Protein AF-A0A2V8UVY2-F1 (afdb_monomer_lite)

pLDDT: mean 94.97, std 4.96, range [53.84, 98.81]

Sequence (129 aa):
TNRLCERVQTYGIPTHQVSDSNVLTLWEQAVEAYANIRQGSGPVFIECQTYRWKEHVGPGEDYDAGYRNRDELRPWVENDQVRIIGERLDHAVKAEIDSAIEREIAAAIQFAETSPFPDPEELYTNVYA

Secondary structure (DSSP, 8-state):
---HHHHHHTTT--EEEE-S--HHHHHHHHHHHHHHHHTT----EEEE-----S-SSSSS--GGGSS--HHHHHHHHHT-HHHHHHTTS-HHHHHHHHHHHHHHHHHHHHHHHHSPPPPGGGGGTTS--

Foldseek 3Di:
DPPPQVVVVVVVAAEEEDAQQAVVVVVVVVVVQVVCVVVVVDHHYYHYDADDQDDPDDRHHCCVVPPDHVVVCVSRVVSPNVVVVLVVDDPVVSVVVVVVVVVVVVVVVVCVVPDDDDDPVCVPPPPDD

Radius of gyration: 20.98 Å; chains: 1; bounding box: 45×41×46 Å

Structure (mmCIF, N/CA/C/O backbone):
data_AF-A0A2V8UVY2-F1
#
_entry.id   AF-A0A2V8UVY2-F1
#
loop_
_atom_site.group_PDB
_atom_site.id
_atom_site.type_symbol
_atom_site.label_atom_id
_atom_site.label_alt_id
_atom_site.label_comp_id
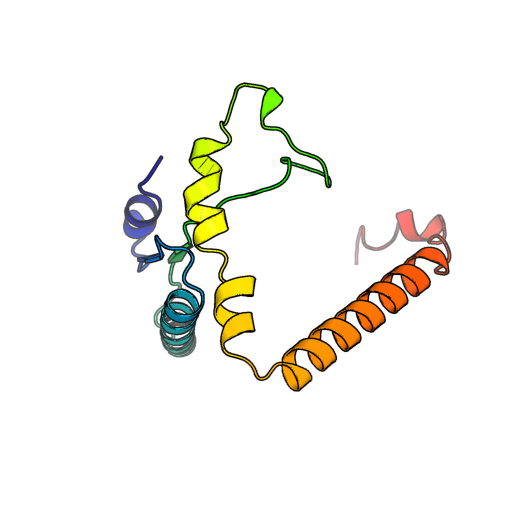_atom_site.label_asym_id
_atom_site.label_entity_id
_atom_site.label_seq_id
_atom_site.pdbx_PDB_ins_code
_atom_site.Cartn_x
_atom_site.Cartn_y
_atom_site.Cartn_z
_atom_site.occupancy
_atom_site.B_iso_or_equiv
_atom_site.auth_seq_id
_atom_site.auth_comp_id
_atom_site.auth_asym_id
_atom_site.auth_atom_id
_atom_site.pdbx_PDB_model_num
ATOM 1 N N . THR A 1 1 ? -10.287 17.857 0.160 1.00 53.84 1 THR A N 1
ATOM 2 C CA . THR A 1 1 ? -11.438 17.781 1.090 1.00 53.84 1 THR A CA 1
ATOM 3 C C . THR A 1 1 ? -10.983 16.915 2.237 1.00 53.84 1 THR A C 1
ATOM 5 O O . THR A 1 1 ? -10.667 15.765 1.997 1.00 53.84 1 THR A O 1
ATOM 8 N N . ASN A 1 2 ? -10.851 17.483 3.437 1.00 73.56 2 ASN A N 1
ATOM 9 C CA . ASN A 1 2 ? -10.134 16.844 4.554 1.00 73.56 2 ASN A CA 1
ATOM 10 C C . ASN A 1 2 ? -11.108 16.248 5.582 1.00 73.56 2 ASN A C 1
ATOM 12 O O . ASN A 1 2 ? -10.890 16.350 6.781 1.00 73.56 2 ASN A O 1
ATOM 16 N N . ARG A 1 3 ? -12.258 15.759 5.106 1.00 86.69 3 ARG A N 1
ATOM 17 C CA . ARG A 1 3 ? -13.389 15.341 5.945 1.00 86.69 3 ARG A CA 1
ATOM 18 C C . ARG A 1 3 ? -14.024 14.058 5.407 1.00 86.69 3 ARG A C 1
ATOM 20 O O . ARG A 1 3 ? -15.238 14.000 5.215 1.00 86.69 3 ARG A O 1
ATOM 27 N N . LEU A 1 4 ? -13.203 13.065 5.048 1.00 95.50 4 LEU A N 1
ATOM 28 C CA . LEU A 1 4 ? -13.711 11.808 4.487 1.00 95.50 4 LEU A CA 1
ATOM 29 C C . LEU A 1 4 ? -14.499 11.023 5.539 1.00 95.50 4 LEU A C 1
ATOM 31 O O . LEU A 1 4 ? -15.624 10.619 5.253 1.00 95.50 4 LEU A O 1
ATOM 35 N N . CYS A 1 5 ? -13.978 10.915 6.765 1.00 96.38 5 CYS A N 1
ATOM 36 C CA . CYS A 1 5 ? -14.705 10.306 7.881 1.00 96.38 5 CYS A CA 1
ATOM 37 C C . CYS A 1 5 ? -16.075 10.963 8.115 1.00 96.38 5 CYS A C 1
ATOM 39 O O . CYS A 1 5 ? -17.086 10.274 8.069 1.00 96.38 5 CYS A O 1
ATOM 41 N N . GLU A 1 6 ? -16.151 12.293 8.251 1.00 95.94 6 GLU A N 1
ATOM 42 C CA . GLU A 1 6 ? -17.436 12.993 8.455 1.00 95.94 6 GLU A CA 1
ATOM 43 C C . GLU A 1 6 ? -18.453 12.699 7.343 1.00 95.94 6 GLU A C 1
ATOM 45 O O . GLU A 1 6 ? -19.640 12.520 7.604 1.00 95.94 6 GLU A O 1
ATOM 50 N N . ARG A 1 7 ? -17.999 12.622 6.085 1.00 96.25 7 ARG A N 1
ATOM 51 C CA . ARG A 1 7 ? -18.874 12.279 4.956 1.00 96.25 7 ARG A CA 1
ATOM 52 C C . ARG A 1 7 ? -19.415 10.863 5.083 1.00 96.25 7 ARG A C 1
ATOM 54 O O . ARG A 1 7 ? -20.599 10.647 4.845 1.00 96.25 7 ARG A O 1
ATOM 61 N N . VAL A 1 8 ? -18.568 9.911 5.457 1.00 97.44 8 VAL A N 1
ATOM 62 C CA . VAL A 1 8 ? -18.965 8.506 5.575 1.00 97.44 8 VAL A CA 1
ATOM 63 C C . VAL A 1 8 ? -19.884 8.273 6.780 1.00 97.44 8 VAL A C 1
ATOM 65 O O . VAL A 1 8 ? -20.844 7.510 6.672 1.00 97.44 8 VAL A O 1
ATOM 68 N N . GLN A 1 9 ? -19.685 9.012 7.874 1.00 96.88 9 GLN A N 1
ATOM 69 C CA . GLN A 1 9 ? -20.565 8.976 9.049 1.00 96.88 9 GLN A CA 1
ATOM 70 C C . GLN A 1 9 ? -22.030 9.285 8.709 1.00 96.88 9 GLN A C 1
ATOM 72 O O . GLN A 1 9 ? -22.929 8.749 9.354 1.00 96.88 9 GLN A O 1
ATOM 77 N N . THR A 1 10 ? -22.300 10.090 7.672 1.00 97.56 10 THR A N 1
ATOM 78 C CA . THR A 1 10 ? -23.681 10.403 7.247 1.00 97.56 10 THR A CA 1
ATOM 79 C C . THR A 1 10 ? -24.469 9.185 6.754 1.00 97.56 10 THR A C 1
ATOM 81 O O . THR A 1 10 ? -25.697 9.212 6.766 1.00 97.56 10 THR A O 1
ATOM 84 N N . TYR A 1 11 ? -23.784 8.097 6.387 1.00 97.06 11 TYR A N 1
ATOM 85 C CA . TYR A 1 11 ? -24.398 6.819 6.018 1.00 97.06 11 TYR A CA 1
ATOM 86 C C . TYR A 1 11 ? -24.611 5.880 7.219 1.00 97.06 11 TYR A C 1
ATOM 88 O O . TYR A 1 11 ? -24.980 4.724 7.028 1.00 97.06 11 TYR A O 1
ATOM 96 N N . GLY A 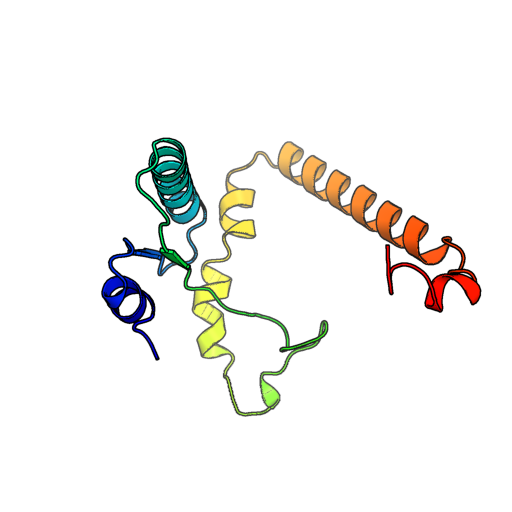1 12 ? -24.354 6.340 8.451 1.00 96.69 12 GLY A N 1
ATOM 97 C CA . GLY A 1 12 ? -24.424 5.511 9.659 1.00 96.69 12 GLY A CA 1
ATOM 98 C C . GLY A 1 12 ? -23.271 4.512 9.793 1.00 96.69 12 GLY A C 1
ATOM 99 O O . GLY A 1 12 ? -23.374 3.563 10.564 1.00 96.69 12 GLY A O 1
ATOM 100 N N . ILE A 1 13 ? -22.184 4.706 9.041 1.00 97.75 13 ILE A N 1
ATOM 101 C CA . ILE A 1 13 ? -21.000 3.842 9.060 1.00 97.75 13 ILE A CA 1
ATOM 102 C C . ILE A 1 13 ? -19.997 4.397 10.086 1.00 97.75 13 ILE A C 1
ATOM 104 O O . ILE A 1 13 ? -19.629 5.570 9.978 1.00 97.75 13 ILE A O 1
ATOM 108 N N . PRO A 1 14 ? -19.527 3.595 11.062 1.00 96.75 14 PRO A N 1
ATOM 109 C CA . PRO A 1 14 ? -18.443 3.980 11.964 1.00 96.75 14 PRO A CA 1
ATOM 110 C C . PRO A 1 14 ? -17.161 4.323 11.202 1.00 96.75 14 PRO A C 1
ATOM 112 O O . PRO A 1 14 ? -16.807 3.649 10.232 1.00 96.75 14 PRO A O 1
ATOM 115 N N . THR A 1 15 ? -16.448 5.358 11.646 1.00 96.81 15 THR A N 1
ATOM 116 C CA . THR A 1 15 ? -15.257 5.858 10.949 1.00 96.81 15 THR A CA 1
ATOM 117 C C . THR A 1 15 ? -14.089 6.103 11.890 1.00 96.81 15 THR A C 1
ATOM 119 O O . THR A 1 15 ? -14.278 6.727 12.933 1.00 96.81 15 THR A O 1
ATOM 122 N N . HIS A 1 16 ? -12.882 5.743 11.464 1.00 95.12 16 HIS A N 1
ATOM 123 C CA . HIS A 1 16 ? -11.633 5.989 12.185 1.00 95.12 16 HIS A CA 1
ATOM 124 C C . HIS A 1 16 ? -10.646 6.705 11.263 1.00 95.12 16 HIS A C 1
ATOM 126 O O . HIS A 1 16 ? -10.603 6.422 10.070 1.00 95.12 16 HIS A O 1
ATOM 132 N N . GLN A 1 17 ? -9.855 7.635 11.794 1.00 94.31 17 GLN A N 1
ATOM 133 C CA . GLN A 1 17 ? -8.802 8.312 11.036 1.00 94.31 17 GLN A CA 1
ATOM 134 C C . GLN A 1 17 ? -7.437 7.953 11.625 1.00 94.31 17 GLN A C 1
ATOM 136 O O . GLN A 1 17 ? -7.249 8.031 12.837 1.00 94.31 17 GLN A O 1
ATOM 141 N N . VAL A 1 18 ? -6.491 7.590 10.760 1.00 93.56 18 VAL A N 1
ATOM 142 C CA . VAL A 1 18 ? -5.080 7.358 11.090 1.00 93.56 18 VAL A CA 1
ATOM 143 C C . VAL A 1 18 ? -4.260 8.422 10.364 1.00 93.56 18 VAL A C 1
ATOM 145 O O . VAL A 1 18 ? -4.074 8.344 9.150 1.00 93.56 18 VAL A O 1
ATOM 148 N N . SER A 1 19 ? -3.822 9.451 11.090 1.00 89.50 19 SER A N 1
ATOM 149 C CA . SER A 1 19 ? -3.272 10.681 10.490 1.00 89.50 19 SER A CA 1
ATOM 150 C C . SER A 1 19 ? -1.755 10.678 10.289 1.00 89.50 19 SER A C 1
ATOM 152 O O . SER A 1 19 ? -1.218 11.548 9.613 1.00 89.50 19 SER A O 1
ATOM 154 N N . ASP A 1 20 ? -1.048 9.722 10.881 1.00 81.56 20 ASP A N 1
ATOM 155 C CA . ASP A 1 20 ? 0.410 9.725 11.009 1.00 81.56 20 ASP A CA 1
ATOM 156 C C . ASP A 1 20 ? 1.074 8.555 10.273 1.00 81.56 20 ASP A C 1
ATOM 158 O O . ASP A 1 20 ? 2.209 8.208 10.576 1.00 81.56 20 ASP A O 1
ATOM 162 N N . SER A 1 21 ? 0.380 7.913 9.323 1.00 86.94 21 SER A N 1
ATOM 163 C CA . SER A 1 21 ? 0.853 6.709 8.615 1.00 86.94 21 SER A CA 1
ATOM 164 C C . SER A 1 21 ? 1.334 5.562 9.521 1.00 86.94 21 SER A C 1
ATOM 166 O O . SER A 1 21 ? 1.903 4.607 9.002 1.00 86.94 21 SER A O 1
ATOM 168 N N . ASN A 1 22 ? 1.113 5.604 10.841 1.00 91.69 22 ASN A N 1
ATOM 169 C CA . ASN A 1 22 ? 1.623 4.598 11.764 1.00 91.69 22 ASN A CA 1
ATOM 170 C C . ASN A 1 22 ? 0.928 3.257 11.516 1.00 91.69 22 ASN A C 1
ATOM 172 O O . ASN A 1 22 ? -0.274 3.096 11.743 1.00 91.69 22 ASN A O 1
ATOM 176 N N . VAL A 1 23 ? 1.699 2.276 11.048 1.00 93.94 23 VAL A N 1
ATOM 177 C CA . VAL A 1 23 ? 1.146 0.984 10.632 1.00 93.94 23 VAL A CA 1
ATOM 178 C C . VAL A 1 23 ? 0.702 0.122 11.816 1.00 93.94 23 VAL A C 1
ATOM 180 O O . VAL A 1 23 ? -0.196 -0.697 11.648 1.00 93.94 23 VAL A O 1
ATOM 183 N N . LEU A 1 24 ? 1.258 0.324 13.017 1.00 94.19 24 LEU A N 1
ATOM 184 C CA . LEU A 1 24 ? 0.795 -0.378 14.218 1.00 94.19 24 LEU A CA 1
ATOM 185 C C . LEU A 1 24 ? -0.563 0.163 14.668 1.00 94.19 24 LEU A C 1
ATOM 187 O O . LEU A 1 24 ? -1.475 -0.626 14.894 1.00 94.19 24 LEU A O 1
ATOM 191 N N . THR A 1 25 ? -0.735 1.490 14.682 1.00 94.06 25 THR A N 1
ATOM 192 C CA . THR A 1 25 ? -2.042 2.120 14.931 1.00 94.06 25 THR A CA 1
ATOM 193 C C . THR A 1 25 ? -3.072 1.651 13.903 1.00 94.06 25 THR A C 1
ATOM 195 O O . THR A 1 25 ? -4.180 1.259 14.262 1.00 94.06 25 THR A O 1
ATOM 198 N N . LEU A 1 26 ? -2.708 1.637 12.614 1.00 95.31 26 LEU A N 1
ATOM 199 C CA . LEU A 1 26 ? -3.584 1.128 11.558 1.00 95.31 26 LEU A CA 1
ATOM 200 C C . LEU A 1 26 ? -3.952 -0.345 11.775 1.00 95.31 26 LEU A C 1
ATOM 202 O O . LEU A 1 26 ? -5.114 -0.713 11.615 1.00 95.31 26 LEU A O 1
ATOM 206 N N . TRP A 1 27 ? -2.981 -1.181 12.145 1.00 96.31 27 TRP A N 1
ATOM 207 C CA . TRP A 1 27 ? -3.207 -2.597 12.418 1.00 96.31 27 TRP A CA 1
ATOM 208 C C . TRP A 1 27 ? -4.178 -2.806 13.584 1.00 96.31 27 TRP A C 1
ATOM 210 O O . TRP A 1 27 ? -5.124 -3.578 13.441 1.00 96.31 27 TRP A O 1
ATOM 220 N N . GLU A 1 28 ? -4.013 -2.081 14.693 1.00 96.06 28 GLU A N 1
ATOM 221 C CA . GLU A 1 28 ? -4.921 -2.146 15.846 1.00 96.06 28 GLU A CA 1
ATOM 222 C C . GLU A 1 28 ? -6.362 -1.792 15.448 1.00 96.06 28 GLU A C 1
ATOM 224 O O . GLU A 1 28 ? -7.288 -2.562 15.716 1.00 96.06 28 GLU A O 1
ATOM 229 N N . GLN A 1 29 ? -6.547 -0.679 14.725 1.00 95.88 29 GLN A N 1
ATOM 230 C CA . GLN A 1 29 ? -7.866 -0.257 14.237 1.00 95.88 29 GLN A CA 1
ATOM 231 C C . GLN A 1 29 ? -8.469 -1.277 13.258 1.00 95.88 29 GLN A C 1
ATOM 233 O O . GLN A 1 29 ? -9.666 -1.563 13.304 1.00 95.88 29 GLN A O 1
ATOM 238 N N . ALA A 1 30 ? -7.647 -1.859 12.381 1.00 96.69 30 ALA A N 1
ATOM 239 C CA . ALA A 1 30 ? -8.092 -2.865 11.424 1.00 96.69 30 ALA A CA 1
ATOM 240 C C . ALA A 1 30 ? -8.509 -4.178 12.108 1.00 96.69 30 ALA A C 1
ATOM 242 O O . ALA A 1 30 ? -9.507 -4.779 11.707 1.00 96.69 30 ALA A O 1
ATOM 243 N N . VAL A 1 31 ? -7.788 -4.618 13.146 1.00 97.88 31 VAL A N 1
ATOM 244 C CA . VAL A 1 31 ? -8.124 -5.824 13.921 1.00 97.88 31 VAL A CA 1
ATOM 245 C C . VAL A 1 31 ? -9.445 -5.647 14.668 1.00 97.88 31 VAL A C 1
ATOM 247 O O . VAL A 1 31 ? -10.292 -6.542 14.628 1.00 97.88 31 VAL A O 1
ATOM 250 N N . GLU A 1 32 ? -9.655 -4.491 15.299 1.00 96.62 32 GLU A N 1
ATOM 251 C CA . GLU A 1 32 ? -10.918 -4.174 15.972 1.00 96.62 32 GLU A CA 1
ATOM 252 C C . GLU A 1 32 ? -12.086 -4.125 14.975 1.00 96.62 32 GLU A C 1
ATOM 254 O O . GLU A 1 32 ? -13.109 -4.793 15.168 1.00 96.62 32 GLU A O 1
ATOM 259 N N . ALA A 1 33 ? -11.914 -3.403 13.861 1.00 97.06 33 ALA A N 1
ATOM 260 C CA . ALA A 1 33 ? -12.912 -3.325 12.799 1.00 97.06 33 ALA A CA 1
ATOM 261 C C . ALA A 1 33 ? -13.260 -4.716 12.250 1.00 97.06 33 ALA A C 1
ATOM 263 O O . ALA A 1 33 ? -14.436 -5.056 12.115 1.00 97.06 33 ALA A O 1
ATOM 264 N N . TYR A 1 34 ? -12.249 -5.550 11.991 1.00 97.75 34 TYR A N 1
ATOM 265 C CA . TYR A 1 34 ? -12.432 -6.922 11.530 1.00 97.75 34 TYR A CA 1
ATOM 266 C C . TYR A 1 34 ? -13.253 -7.759 12.518 1.00 97.75 34 TYR A C 1
ATOM 268 O O . TYR A 1 34 ? -14.20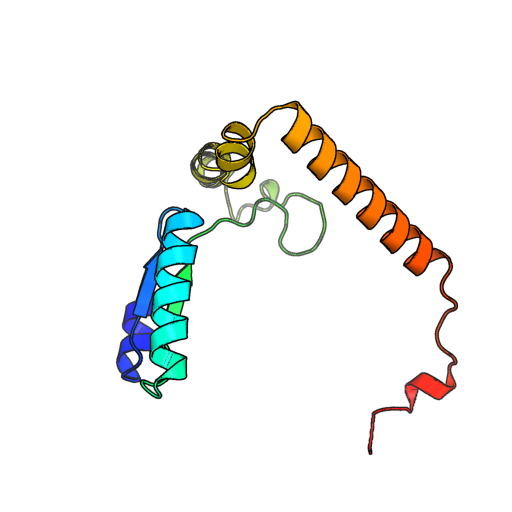0 -8.438 12.110 1.00 97.75 34 TYR A O 1
ATOM 276 N N . ALA A 1 35 ? -12.926 -7.698 13.812 1.00 97.38 35 ALA A N 1
ATOM 277 C CA . ALA A 1 35 ? -13.648 -8.435 14.844 1.00 97.38 35 ALA A CA 1
ATOM 278 C C . ALA A 1 35 ? -15.128 -8.019 14.913 1.00 97.38 35 ALA A C 1
ATOM 280 O O . ALA A 1 35 ? -16.002 -8.886 14.975 1.00 97.38 35 ALA A O 1
ATOM 281 N N . ASN A 1 36 ? -15.413 -6.717 14.827 1.00 95.81 36 ASN A N 1
ATOM 282 C CA . ASN A 1 36 ? -16.775 -6.175 14.821 1.00 95.81 36 ASN A CA 1
ATOM 283 C C . ASN A 1 36 ? -17.559 -6.585 13.565 1.00 95.81 36 ASN A C 1
ATOM 285 O O . ASN A 1 36 ? -18.700 -7.041 13.663 1.00 95.81 36 ASN A O 1
ATOM 289 N N . ILE A 1 37 ? -16.933 -6.501 12.386 1.00 97.75 37 ILE A N 1
ATOM 290 C CA . ILE A 1 37 ? -17.539 -6.927 11.115 1.00 97.75 37 ILE A CA 1
ATOM 291 C C . ILE A 1 37 ? -17.922 -8.410 11.180 1.00 97.75 37 ILE A C 1
ATOM 293 O O . ILE A 1 37 ? -19.032 -8.785 10.800 1.00 97.75 37 ILE A O 1
ATOM 297 N N . ARG A 1 38 ? -17.038 -9.266 11.710 1.00 97.94 38 ARG A N 1
ATOM 298 C CA . ARG A 1 38 ? -17.295 -10.709 11.858 1.00 97.94 38 ARG A CA 1
ATOM 299 C C . ARG A 1 38 ? -18.436 -11.035 12.821 1.00 97.94 38 ARG A C 1
ATOM 301 O O . ARG A 1 38 ? -19.053 -12.084 12.667 1.00 97.94 38 ARG A O 1
ATOM 308 N N . GLN A 1 39 ? -18.729 -10.151 13.771 1.00 97.75 39 GLN A N 1
ATOM 309 C CA . GLN A 1 39 ? -19.861 -10.280 14.694 1.00 97.75 39 GLN A CA 1
ATOM 310 C C . GLN A 1 39 ? -21.184 -9.760 14.107 1.00 97.75 39 GLN A C 1
ATOM 312 O O . GLN A 1 39 ? -22.224 -9.876 14.749 1.00 97.75 39 GLN A O 1
ATOM 317 N N . GLY A 1 40 ? -21.172 -9.227 12.880 1.00 97.56 40 GLY A N 1
ATOM 318 C CA . GLY A 1 40 ? -22.371 -8.731 12.205 1.00 97.56 40 GLY A CA 1
ATOM 319 C C . GLY A 1 40 ? -22.686 -7.259 12.477 1.00 97.56 40 GLY A C 1
ATOM 320 O O . GLY A 1 40 ? -23.763 -6.802 12.106 1.00 97.56 40 GLY A O 1
ATOM 321 N N . SER A 1 41 ? -21.755 -6.496 13.060 1.00 96.94 41 SER A N 1
ATOM 322 C CA . SER A 1 41 ? -21.938 -5.066 13.368 1.00 96.94 41 SER A CA 1
ATOM 323 C C . SER A 1 41 ? -21.940 -4.147 12.136 1.00 96.94 41 SER A C 1
ATOM 325 O O . SER A 1 41 ? -22.087 -2.935 12.274 1.00 96.94 41 SER A O 1
ATOM 327 N N . GLY A 1 42 ? -21.794 -4.705 10.931 1.00 96.50 42 GLY A N 1
ATOM 328 C CA . GLY A 1 42 ? -21.740 -3.947 9.682 1.00 96.50 42 GLY A CA 1
ATOM 329 C C . GLY A 1 42 ? -20.339 -3.418 9.348 1.00 96.50 42 GLY A C 1
ATOM 330 O O . GLY A 1 42 ? -19.369 -3.771 10.020 1.00 96.50 42 GLY A O 1
ATOM 331 N N . PRO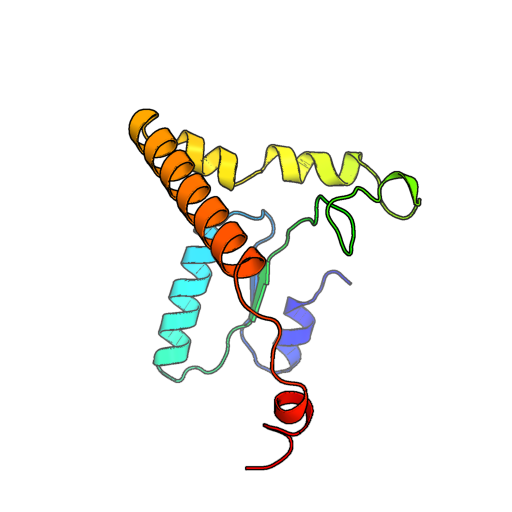 A 1 43 ? -20.209 -2.632 8.264 1.00 97.38 43 PRO A N 1
ATOM 332 C CA . PRO A 1 43 ? -18.924 -2.136 7.779 1.00 97.38 43 PRO A CA 1
ATOM 333 C C . PRO A 1 43 ? -18.339 -1.044 8.683 1.00 97.38 43 PRO A C 1
ATOM 335 O O . PRO A 1 43 ? -19.064 -0.343 9.382 1.00 97.38 43 PRO A O 1
ATOM 338 N N . VAL A 1 44 ? -17.024 -0.850 8.585 1.00 97.75 44 VAL A N 1
ATOM 339 C CA . VAL A 1 44 ? -16.274 0.244 9.219 1.00 97.75 44 VAL A CA 1
ATOM 340 C C . VAL A 1 44 ? -15.417 0.916 8.150 1.00 97.75 44 VAL A C 1
ATOM 342 O O . VAL A 1 44 ? -14.894 0.245 7.260 1.00 97.75 44 VAL A O 1
ATOM 345 N N . PHE A 1 45 ? -15.270 2.236 8.226 1.00 97.44 45 PHE A N 1
ATOM 346 C CA . PHE A 1 45 ? -14.412 3.011 7.334 1.00 97.44 45 PHE A CA 1
ATOM 347 C C . PHE A 1 45 ? -13.168 3.506 8.075 1.00 97.44 45 PHE A C 1
ATOM 349 O O . PHE A 1 45 ? -13.272 4.069 9.161 1.00 97.44 45 PHE A O 1
ATOM 356 N N . ILE A 1 46 ? -11.989 3.325 7.483 1.00 96.44 46 ILE A N 1
ATOM 357 C CA . ILE A 1 46 ? -10.722 3.806 8.044 1.00 96.44 46 ILE A CA 1
ATOM 358 C C . ILE A 1 46 ? -10.069 4.746 7.024 1.00 96.44 46 ILE A C 1
ATOM 360 O O . ILE A 1 46 ? -9.739 4.333 5.915 1.00 96.44 46 ILE A O 1
ATOM 364 N N . GLU A 1 47 ? -9.901 6.019 7.385 1.00 95.75 47 GLU A N 1
ATOM 365 C CA . GLU A 1 47 ? -9.156 7.010 6.604 1.00 95.75 47 GLU A CA 1
ATOM 366 C C . GLU A 1 47 ? -7.676 6.962 6.990 1.00 95.75 47 GLU A C 1
ATOM 368 O O . GLU A 1 47 ? -7.286 7.448 8.051 1.00 95.75 47 GLU A O 1
ATOM 373 N N . CYS A 1 48 ? -6.846 6.404 6.111 1.00 94.50 48 CYS A N 1
ATOM 374 C CA . CYS A 1 48 ? -5.398 6.342 6.293 1.00 94.50 48 CYS A CA 1
ATOM 375 C C . CYS A 1 48 ? -4.732 7.521 5.580 1.00 94.50 48 CYS A C 1
ATOM 377 O O . CYS A 1 48 ? -4.634 7.533 4.351 1.00 94.50 48 CYS A O 1
ATOM 379 N N . GLN A 1 49 ? -4.255 8.508 6.334 1.00 92.44 49 GLN A N 1
ATOM 380 C CA . GLN A 1 49 ? -3.467 9.591 5.758 1.00 92.44 49 GLN A CA 1
ATOM 381 C C . GLN A 1 49 ? -2.049 9.094 5.477 1.00 92.44 49 GLN A C 1
ATOM 383 O O . GLN A 1 49 ? -1.347 8.578 6.350 1.00 92.44 49 GLN A O 1
ATOM 388 N N . THR A 1 50 ? -1.646 9.239 4.221 1.00 93.44 50 THR A N 1
ATOM 389 C CA . THR A 1 50 ? -0.342 8.829 3.707 1.00 93.44 50 THR A CA 1
ATOM 390 C C . THR A 1 50 ? 0.060 9.724 2.539 1.00 93.44 50 THR A C 1
ATOM 392 O O . THR A 1 50 ? -0.688 10.623 2.142 1.00 93.44 50 THR A O 1
ATOM 395 N N . TYR A 1 51 ? 1.238 9.480 1.973 1.00 93.38 51 TYR A N 1
ATOM 396 C CA . TYR A 1 51 ? 1.799 10.306 0.919 1.00 93.38 51 TYR A CA 1
ATOM 397 C C . TYR A 1 51 ? 2.389 9.458 -0.200 1.00 93.38 51 TYR A C 1
ATOM 399 O O . TYR A 1 51 ? 3.170 8.540 0.029 1.00 93.38 51 TYR A O 1
ATOM 407 N N . ARG A 1 52 ? 2.034 9.796 -1.439 1.00 93.94 52 ARG A N 1
ATOM 408 C CA . ARG A 1 52 ? 2.563 9.158 -2.649 1.00 93.94 52 ARG A CA 1
ATOM 409 C C . ARG A 1 52 ? 3.905 9.789 -3.008 1.00 93.94 52 ARG A C 1
ATOM 411 O O . ARG A 1 52 ? 3.933 10.955 -3.385 1.00 93.94 52 ARG A O 1
ATOM 418 N N . TRP A 1 53 ? 5.007 9.050 -2.912 1.00 93.31 53 TRP A N 1
ATOM 419 C CA . TRP A 1 53 ? 6.350 9.624 -3.096 1.00 93.31 53 TRP A CA 1
ATOM 420 C C . TRP A 1 53 ? 6.752 9.786 -4.566 1.00 93.31 53 TRP A C 1
ATOM 422 O O . TRP A 1 53 ? 7.316 10.805 -4.945 1.00 93.31 53 TRP A O 1
ATOM 432 N N . LYS A 1 54 ? 6.449 8.791 -5.401 1.00 94.56 54 LYS A N 1
ATOM 433 C CA . LYS A 1 54 ? 6.713 8.817 -6.851 1.00 94.56 54 LYS A CA 1
ATOM 434 C C . LYS A 1 54 ? 5.592 9.496 -7.608 1.00 94.56 54 LYS A C 1
ATOM 436 O O . LYS A 1 54 ? 4.638 9.918 -6.966 1.00 94.56 54 LYS A O 1
ATOM 441 N N . GLU A 1 55 ? 5.723 9.635 -8.925 1.00 95.19 55 GLU A N 1
ATOM 442 C CA . GLU A 1 55 ? 4.713 10.189 -9.834 1.00 95.19 55 GLU A CA 1
ATOM 443 C C . GLU A 1 55 ? 3.384 9.406 -9.829 1.00 95.19 55 GLU A C 1
ATOM 445 O O . GLU A 1 55 ? 3.241 8.404 -9.129 1.00 95.19 55 GLU A O 1
ATOM 450 N N . HIS A 1 56 ? 2.339 9.944 -10.475 1.00 93.56 56 HIS A N 1
ATOM 451 C CA . HIS A 1 56 ? 0.992 9.371 -10.338 1.00 93.56 56 HIS A CA 1
ATOM 452 C C . HIS A 1 56 ? 0.927 7.966 -10.941 1.00 93.56 56 HIS A C 1
ATOM 454 O O . HIS A 1 56 ? 0.250 7.094 -10.399 1.00 93.56 56 HIS A O 1
ATOM 460 N N . VAL A 1 57 ? 1.659 7.770 -12.038 1.00 93.00 57 VAL A N 1
ATOM 461 C CA . VAL A 1 57 ? 1.796 6.513 -12.763 1.00 93.00 57 VAL A CA 1
ATOM 462 C C . VAL A 1 57 ? 3.243 6.390 -13.211 1.00 93.00 57 VAL A C 1
ATOM 464 O O . VAL A 1 57 ? 3.708 7.247 -13.951 1.00 93.00 57 VAL A O 1
ATOM 467 N N . GLY A 1 58 ? 3.913 5.313 -12.811 1.00 91.62 58 GLY A N 1
ATOM 468 C CA . GLY A 1 58 ? 5.298 5.045 -13.191 1.00 91.62 58 GLY A CA 1
ATOM 469 C C . GLY A 1 58 ? 6.306 5.249 -12.054 1.00 91.62 58 GLY A C 1
ATOM 470 O O . GLY A 1 58 ? 5.931 5.574 -10.924 1.00 91.62 58 GLY A O 1
ATOM 471 N N . PRO A 1 59 ? 7.595 4.980 -12.325 1.00 92.69 59 PRO A N 1
ATOM 472 C CA . PRO A 1 59 ? 8.664 5.037 -11.329 1.00 92.69 59 PRO A CA 1
ATOM 473 C C . PRO A 1 59 ? 9.311 6.428 -11.185 1.00 92.69 59 PRO A C 1
ATOM 475 O O . PRO A 1 59 ? 10.216 6.593 -10.360 1.00 92.69 59 PRO A O 1
ATOM 478 N N . GLY A 1 60 ? 8.904 7.411 -11.995 1.00 94.94 60 GLY A N 1
ATOM 479 C CA . GLY A 1 60 ? 9.460 8.760 -12.021 1.00 94.94 60 GLY A CA 1
ATOM 480 C C . GLY A 1 60 ? 9.029 9.645 -10.849 1.00 94.94 60 GLY A C 1
ATOM 481 O O . GLY A 1 60 ? 8.387 9.212 -9.889 1.00 94.94 60 GLY A O 1
ATOM 482 N N . GLU A 1 61 ? 9.407 10.919 -10.919 1.00 94.25 61 GLU A N 1
ATOM 483 C CA . GLU A 1 61 ? 9.006 11.960 -9.968 1.00 94.25 61 GLU A CA 1
ATOM 484 C C . GLU A 1 61 ? 8.297 13.101 -10.701 1.00 94.25 61 GLU A C 1
ATOM 486 O O . GLU A 1 61 ? 8.637 13.426 -11.834 1.00 94.25 61 GLU A O 1
ATOM 491 N N . ASP A 1 62 ? 7.326 13.727 -10.034 1.00 93.69 62 ASP A N 1
ATOM 492 C CA . ASP A 1 62 ? 6.433 14.744 -10.604 1.00 93.69 62 ASP A CA 1
ATOM 493 C C . ASP A 1 62 ? 6.494 16.095 -9.862 1.00 93.69 62 ASP A C 1
ATOM 495 O O . ASP A 1 62 ? 5.621 16.947 -10.025 1.00 93.69 62 ASP A O 1
ATOM 499 N N . TYR A 1 63 ? 7.528 16.316 -9.041 1.00 93.62 63 TYR A N 1
ATOM 500 C CA . TYR A 1 63 ? 7.689 17.542 -8.244 1.00 93.62 63 TYR A CA 1
ATOM 501 C C . TYR A 1 63 ? 7.923 18.801 -9.091 1.00 93.62 63 TYR A C 1
ATOM 503 O O . TYR A 1 63 ? 7.584 19.901 -8.659 1.00 93.62 63 TYR A O 1
ATOM 511 N N . ASP A 1 64 ? 8.439 18.647 -10.310 1.00 93.12 64 ASP A N 1
ATOM 512 C CA . ASP A 1 64 ? 8.703 19.765 -11.223 1.00 93.12 64 ASP A CA 1
ATOM 513 C C . ASP A 1 64 ? 7.466 20.166 -12.050 1.00 93.12 64 ASP A C 1
ATOM 515 O O . ASP A 1 64 ? 7.480 21.173 -12.756 1.00 93.12 64 ASP A O 1
ATOM 519 N N . ALA A 1 65 ? 6.360 19.420 -11.938 1.00 91.62 65 ALA A N 1
ATOM 520 C CA . ALA A 1 65 ? 5.115 19.687 -12.662 1.00 91.62 65 ALA A CA 1
ATOM 521 C C . ALA A 1 65 ? 4.263 20.816 -12.042 1.00 91.62 65 ALA A C 1
ATOM 523 O O . ALA A 1 65 ? 3.211 21.169 -12.576 1.00 91.62 65 ALA A O 1
ATOM 524 N N . GLY A 1 66 ? 4.697 21.389 -10.912 1.00 91.94 66 GLY A N 1
ATOM 525 C CA . GLY A 1 66 ? 4.120 22.610 -10.337 1.00 91.94 66 GLY A CA 1
ATOM 526 C C . GLY A 1 66 ? 2.839 22.435 -9.512 1.00 91.94 66 GLY A C 1
ATOM 527 O O . GLY A 1 66 ? 2.249 23.436 -9.113 1.00 91.94 66 GLY A O 1
ATOM 528 N N . TYR A 1 67 ? 2.402 21.203 -9.228 1.00 92.56 67 TYR A N 1
ATOM 529 C CA . TYR A 1 67 ? 1.193 20.934 -8.425 1.00 92.56 67 TYR A CA 1
ATOM 530 C C . TYR A 1 67 ? 1.461 20.359 -7.027 1.00 92.56 67 TYR A C 1
ATOM 532 O O . TYR A 1 67 ? 0.519 20.094 -6.282 1.00 92.56 67 TYR A O 1
ATOM 540 N N . ARG A 1 68 ? 2.729 20.136 -6.674 1.00 93.38 68 ARG A N 1
ATOM 541 C CA . ARG A 1 68 ? 3.177 19.638 -5.367 1.00 93.38 68 ARG A CA 1
ATOM 542 C C . ARG A 1 68 ? 4.624 20.049 -5.137 1.00 93.38 68 ARG A C 1
ATOM 544 O O . ARG A 1 68 ? 5.368 20.206 -6.100 1.00 93.38 68 ARG A O 1
ATOM 551 N N . ASN A 1 69 ? 5.037 20.191 -3.884 1.00 91.62 69 ASN A N 1
ATOM 552 C CA . ASN A 1 69 ? 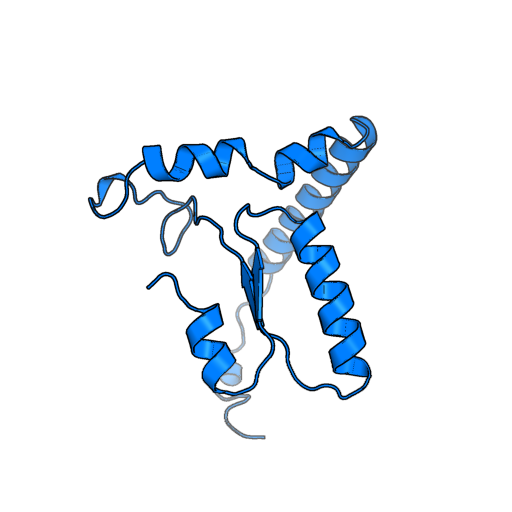6.417 20.551 -3.550 1.00 91.62 69 ASN A CA 1
ATOM 553 C C . ASN A 1 69 ? 7.127 19.431 -2.764 1.00 91.62 69 ASN A C 1
ATOM 555 O O . ASN A 1 69 ? 6.493 18.520 -2.232 1.00 91.62 69 ASN A O 1
ATOM 559 N N . ARG A 1 70 ? 8.464 19.490 -2.699 1.00 93.25 70 ARG A N 1
ATOM 560 C CA . ARG A 1 70 ? 9.272 18.517 -1.941 1.00 93.25 70 ARG A CA 1
ATOM 561 C C . ARG A 1 70 ? 9.199 18.723 -0.423 1.00 93.25 70 ARG A C 1
ATOM 563 O O . ARG A 1 70 ? 9.392 17.766 0.320 1.00 93.25 70 ARG A O 1
ATOM 570 N N . ASP A 1 71 ? 8.895 19.930 0.049 1.00 94.25 71 ASP A N 1
ATOM 571 C CA . ASP A 1 71 ? 8.730 20.203 1.483 1.00 94.25 71 ASP A CA 1
ATOM 572 C C . ASP A 1 71 ? 7.521 19.467 2.081 1.00 94.25 71 ASP A C 1
ATOM 574 O O . ASP A 1 71 ? 7.576 19.034 3.229 1.00 94.25 71 ASP A O 1
ATOM 578 N N . GLU A 1 72 ? 6.465 19.255 1.292 1.00 92.94 72 GLU A N 1
ATOM 579 C CA . GLU A 1 72 ? 5.298 18.448 1.645 1.00 92.94 72 GLU A CA 1
ATOM 580 C C . GLU A 1 72 ? 5.658 16.976 1.824 1.00 92.94 72 GLU A C 1
ATOM 582 O O . GLU A 1 72 ? 5.030 16.323 2.647 1.00 92.94 72 GLU A O 1
ATOM 587 N N . LEU A 1 73 ? 6.646 16.454 1.080 1.00 93.31 73 LEU A N 1
ATOM 588 C CA . LEU A 1 73 ? 7.117 15.066 1.174 1.00 93.31 73 LEU A CA 1
ATOM 589 C C . LEU A 1 73 ? 7.934 14.827 2.450 1.00 93.31 73 LEU A C 1
ATOM 591 O O . LEU A 1 73 ? 7.821 13.761 3.053 1.00 93.31 73 LEU A O 1
ATOM 595 N N . ARG A 1 74 ? 8.764 15.801 2.847 1.00 94.06 74 ARG A N 1
ATOM 596 C CA . ARG A 1 74 ? 9.753 15.660 3.929 1.00 94.06 74 ARG A CA 1
ATOM 597 C C . ARG A 1 74 ? 9.208 14.992 5.204 1.00 94.06 74 ARG A C 1
ATOM 599 O O . ARG A 1 74 ? 9.783 13.972 5.582 1.00 94.06 74 ARG A O 1
ATOM 606 N N . PRO A 1 75 ? 8.112 15.467 5.836 1.00 94.00 75 PRO A N 1
ATOM 607 C CA . PRO A 1 75 ? 7.614 14.846 7.068 1.00 94.00 75 PRO A CA 1
ATOM 608 C C . PRO A 1 75 ? 7.181 13.382 6.882 1.00 94.00 75 PRO A C 1
ATOM 610 O O . PRO A 1 75 ? 7.258 12.597 7.823 1.00 94.00 75 PRO A O 1
ATOM 613 N N . TRP A 1 76 ? 6.764 12.979 5.677 1.00 93.94 76 TRP A N 1
ATOM 614 C CA . TRP A 1 76 ? 6.370 11.595 5.391 1.00 93.94 76 TRP A CA 1
ATOM 615 C C . TRP A 1 76 ? 7.565 10.667 5.193 1.00 93.94 76 TRP A C 1
ATOM 617 O O . TRP A 1 76 ? 7.491 9.506 5.576 1.00 93.94 76 TRP A O 1
ATOM 627 N N . VAL A 1 77 ? 8.664 11.169 4.623 1.00 94.38 77 VAL A N 1
ATOM 628 C CA . VAL A 1 77 ? 9.919 10.407 4.486 1.00 94.38 77 VAL A CA 1
ATOM 629 C C . VAL A 1 77 ? 10.604 10.249 5.839 1.00 94.38 77 VAL A C 1
ATOM 631 O O . VAL A 1 77 ? 11.086 9.168 6.174 1.00 94.38 77 VAL A O 1
ATOM 634 N N . GLU A 1 78 ? 10.616 11.306 6.653 1.00 94.31 78 GLU A N 1
ATOM 635 C CA . GLU A 1 78 ? 11.117 11.235 8.031 1.00 94.31 78 GLU A CA 1
ATOM 636 C C . GLU A 1 78 ? 10.344 10.186 8.845 1.00 94.31 78 GLU A C 1
ATOM 638 O O . GLU A 1 78 ? 10.937 9.461 9.646 1.00 94.31 78 GLU A O 1
ATOM 643 N N . ASN A 1 79 ? 9.050 10.038 8.560 1.00 94.38 79 ASN A N 1
ATOM 644 C CA . ASN A 1 79 ? 8.154 9.065 9.169 1.00 94.38 79 ASN A CA 1
ATOM 645 C C . ASN A 1 79 ? 7.967 7.765 8.350 1.00 94.38 79 ASN A C 1
ATOM 647 O O . ASN A 1 79 ? 6.932 7.102 8.453 1.00 94.38 79 ASN A O 1
ATOM 651 N N . ASP A 1 80 ? 8.954 7.375 7.540 1.00 95.81 80 ASP A N 1
ATOM 652 C CA . ASP A 1 80 ? 8.927 6.102 6.813 1.00 95.81 80 ASP A CA 1
ATOM 653 C C . ASP A 1 80 ? 8.804 4.907 7.777 1.00 95.81 80 ASP A C 1
ATOM 655 O O . ASP A 1 80 ? 9.757 4.529 8.465 1.00 95.81 80 ASP A O 1
ATOM 659 N N . GLN A 1 81 ? 7.619 4.288 7.809 1.00 94.69 81 GLN A N 1
ATOM 660 C CA . GLN A 1 81 ? 7.335 3.154 8.684 1.00 94.69 81 GLN A CA 1
ATOM 661 C C . GLN A 1 81 ? 8.110 1.891 8.309 1.00 94.69 81 GLN A C 1
ATOM 663 O O . GLN A 1 81 ? 8.392 1.089 9.198 1.00 94.69 81 GLN A O 1
ATOM 668 N N . VAL A 1 82 ? 8.480 1.708 7.036 1.00 94.81 82 VAL A N 1
ATOM 669 C CA . VAL A 1 82 ? 9.297 0.562 6.607 1.00 94.81 82 VAL A CA 1
ATOM 670 C C . VAL A 1 82 ? 10.667 0.668 7.260 1.00 94.81 82 VAL A C 1
ATOM 672 O O . VAL A 1 82 ? 11.131 -0.280 7.896 1.00 94.81 82 VAL A O 1
ATOM 675 N N . ARG A 1 83 ? 11.277 1.856 7.185 1.00 95.50 83 ARG A N 1
ATOM 676 C CA . ARG A 1 83 ? 12.545 2.149 7.857 1.00 95.50 83 ARG A CA 1
ATOM 677 C C . ARG A 1 83 ? 12.418 2.020 9.377 1.00 95.50 83 ARG A C 1
ATOM 679 O O . ARG A 1 83 ? 13.182 1.274 9.982 1.00 95.50 83 ARG A O 1
ATOM 686 N N . ILE A 1 84 ? 11.442 2.698 9.986 1.00 95.38 84 ILE A N 1
ATOM 687 C CA . ILE A 1 84 ? 11.264 2.742 11.450 1.00 95.38 84 ILE A CA 1
ATOM 688 C C . ILE A 1 84 ? 11.029 1.347 12.042 1.00 95.38 84 ILE A C 1
ATOM 690 O O . ILE A 1 84 ? 11.539 1.045 13.120 1.00 95.38 84 ILE A O 1
ATOM 694 N N . ILE A 1 85 ? 10.251 0.491 11.377 1.00 95.06 85 ILE A N 1
ATOM 695 C CA . ILE A 1 85 ? 10.010 -0.880 11.848 1.00 95.06 85 ILE A CA 1
ATOM 696 C C . ILE A 1 85 ? 11.204 -1.773 11.549 1.00 95.06 85 ILE A C 1
ATOM 698 O O . ILE A 1 85 ? 11.587 -2.564 12.409 1.00 95.06 85 ILE A O 1
ATOM 702 N N . GLY A 1 86 ? 11.825 -1.623 10.378 1.00 95.44 86 GLY A N 1
ATOM 703 C CA . GLY A 1 86 ? 13.034 -2.359 10.022 1.00 95.44 86 GLY A CA 1
ATOM 704 C C . GLY A 1 86 ? 14.178 -2.127 11.012 1.00 95.44 86 GLY A C 1
ATOM 705 O O . GLY A 1 86 ? 14.876 -3.071 11.363 1.00 95.44 86 GLY A O 1
ATOM 706 N N . GLU A 1 87 ? 14.321 -0.905 11.533 1.00 95.75 87 GLU A N 1
ATOM 707 C CA . GLU A 1 87 ? 15.299 -0.548 12.575 1.00 95.75 87 GLU A CA 1
ATOM 708 C C . GLU A 1 87 ? 15.045 -1.242 13.928 1.00 95.75 87 GLU A C 1
ATOM 710 O O . GLU A 1 87 ? 15.938 -1.280 14.772 1.00 95.75 87 GLU A O 1
ATOM 715 N N . ARG A 1 88 ? 13.851 -1.814 14.150 1.00 95.88 88 ARG A N 1
ATOM 716 C CA . ARG A 1 88 ? 13.531 -2.602 15.356 1.00 95.88 88 ARG A CA 1
ATOM 717 C C . ARG A 1 88 ? 13.903 -4.080 15.225 1.00 95.88 88 ARG A C 1
ATOM 719 O O . ARG A 1 88 ? 13.825 -4.801 16.218 1.00 95.88 88 ARG A O 1
ATOM 726 N N . LEU A 1 89 ? 14.244 -4.543 14.024 1.00 96.50 89 LEU A N 1
ATOM 727 C CA . LEU A 1 89 ? 14.632 -5.927 13.770 1.00 96.50 89 LEU A CA 1
ATOM 728 C C . LEU A 1 89 ? 16.127 -6.127 14.027 1.00 96.50 89 LEU A C 1
ATOM 730 O O . LEU A 1 89 ? 16.931 -5.206 13.890 1.00 96.50 89 LEU A O 1
ATOM 734 N N . ASP A 1 90 ? 16.508 -7.363 14.351 1.00 97.88 90 ASP A N 1
ATOM 735 C CA . ASP A 1 90 ? 17.915 -7.752 14.321 1.00 97.88 90 ASP A CA 1
ATOM 736 C C . ASP A 1 90 ? 18.479 -7.603 12.897 1.00 97.88 90 ASP A C 1
ATOM 738 O O . ASP A 1 90 ? 17.801 -7.903 11.910 1.00 97.88 90 ASP A O 1
ATOM 742 N N . HIS A 1 91 ? 19.729 -7.150 12.783 1.00 96.31 91 HIS A N 1
ATOM 743 C CA . HIS A 1 91 ? 20.349 -6.875 11.488 1.00 96.31 91 HIS A CA 1
ATOM 744 C C . HIS A 1 91 ? 20.429 -8.123 10.596 1.00 96.31 91 HIS A C 1
ATOM 746 O O . HIS A 1 91 ? 20.215 -8.021 9.387 1.00 96.31 91 HIS A O 1
ATOM 752 N N . ALA A 1 92 ? 20.729 -9.298 11.162 1.00 97.62 92 ALA A N 1
ATOM 753 C CA . ALA A 1 92 ? 20.796 -10.533 10.387 1.00 97.62 92 ALA A CA 1
ATOM 754 C C . ALA A 1 92 ? 19.403 -10.947 9.895 1.00 97.62 92 ALA A C 1
ATOM 756 O O . ALA A 1 92 ? 19.256 -11.299 8.727 1.00 97.62 92 ALA A O 1
ATOM 757 N N . VAL A 1 93 ? 18.381 -10.810 10.747 1.00 97.69 93 VAL A N 1
ATOM 758 C CA . VAL A 1 93 ? 16.979 -11.074 10.376 1.00 97.69 93 VAL A CA 1
ATOM 759 C C . VAL A 1 93 ? 16.521 -10.133 9.262 1.00 97.69 93 VAL A C 1
ATOM 761 O O . VAL A 1 93 ? 15.960 -10.584 8.266 1.00 97.69 93 VAL A O 1
ATOM 764 N N . LYS A 1 94 ? 16.794 -8.828 9.388 1.00 97.38 94 LYS A N 1
ATOM 765 C CA . LYS A 1 94 ? 16.461 -7.848 8.347 1.00 97.38 94 LYS A CA 1
ATOM 766 C C . LYS A 1 94 ? 17.138 -8.198 7.017 1.00 97.38 94 LYS A C 1
ATOM 768 O O . LYS A 1 94 ? 16.476 -8.206 5.986 1.00 97.38 94 LYS A O 1
ATOM 773 N N . ALA A 1 95 ? 18.433 -8.515 7.041 1.00 97.00 95 ALA A N 1
ATOM 774 C CA . ALA A 1 95 ? 19.179 -8.871 5.835 1.00 97.00 95 ALA A CA 1
ATOM 775 C C . ALA A 1 95 ? 18.657 -10.161 5.174 1.00 97.00 95 ALA A C 1
ATOM 777 O O . ALA A 1 95 ? 18.626 -10.256 3.947 1.00 97.00 95 ALA A O 1
ATOM 778 N N . GLU A 1 96 ? 18.230 -11.145 5.969 1.00 98.31 96 GLU A N 1
ATOM 779 C CA . GLU A 1 96 ? 17.608 -12.369 5.462 1.00 98.31 96 GLU A CA 1
ATOM 780 C C . GLU A 1 96 ? 16.273 -12.078 4.762 1.00 98.31 96 GLU A C 1
ATOM 782 O O . GLU A 1 96 ? 16.057 -12.567 3.650 1.00 98.31 96 GLU A O 1
ATOM 787 N N . ILE A 1 97 ? 15.421 -11.243 5.370 1.00 98.06 97 ILE A N 1
ATOM 788 C CA . ILE A 1 97 ? 14.142 -10.804 4.792 1.00 98.06 97 ILE A CA 1
ATOM 789 C C . ILE A 1 97 ? 14.376 -10.053 3.478 1.00 98.06 97 ILE A C 1
ATOM 791 O O . ILE A 1 97 ? 13.793 -10.428 2.462 1.00 98.06 97 ILE A O 1
ATOM 795 N N . ASP A 1 98 ? 15.262 -9.052 3.475 1.00 97.06 98 ASP A N 1
ATOM 796 C CA . ASP A 1 98 ? 15.587 -8.271 2.276 1.00 97.06 98 ASP A CA 1
ATOM 797 C C . ASP A 1 98 ? 16.074 -9.201 1.148 1.00 97.06 98 ASP A C 1
ATOM 799 O O . ASP A 1 98 ? 15.605 -9.135 0.014 1.00 97.06 98 ASP A O 1
ATOM 803 N N . SER A 1 99 ? 16.956 -10.154 1.471 1.00 98.50 99 SER A N 1
ATOM 804 C CA . SER A 1 99 ? 17.465 -11.130 0.505 1.00 98.50 99 SER A CA 1
ATOM 805 C C . SER A 1 99 ? 16.386 -12.089 -0.016 1.00 98.50 99 SER A C 1
ATOM 807 O O . SER A 1 99 ? 16.435 -12.499 -1.178 1.00 98.50 99 SER A O 1
ATOM 809 N N . ALA A 1 100 ? 15.428 -12.482 0.825 1.00 98.69 100 ALA A N 1
ATOM 810 C CA . ALA A 1 100 ? 14.303 -13.317 0.414 1.00 98.69 100 ALA A CA 1
ATOM 811 C C . ALA A 1 100 ? 13.364 -12.571 -0.542 1.00 98.69 100 ALA A C 1
ATOM 813 O O . ALA A 1 100 ? 13.003 -13.133 -1.576 1.00 98.69 100 ALA A O 1
ATOM 814 N N . ILE A 1 101 ? 13.054 -11.307 -0.241 1.00 98.44 101 ILE A N 1
ATOM 815 C CA . ILE A 1 101 ? 12.226 -10.439 -1.088 1.00 98.44 101 ILE A CA 1
ATOM 816 C C . ILE A 1 101 ? 12.883 -10.235 -2.458 1.00 98.44 101 ILE A C 1
ATOM 818 O O . ILE A 1 101 ? 12.226 -10.413 -3.479 1.00 98.44 101 ILE A O 1
ATOM 822 N N . GLU A 1 102 ? 14.187 -9.949 -2.507 1.00 98.69 102 GLU A N 1
ATOM 823 C CA . GLU A 1 102 ? 14.913 -9.786 -3.777 1.00 98.69 102 GLU A CA 1
ATOM 824 C C . GLU A 1 102 ? 14.869 -11.055 -4.643 1.00 98.69 102 GLU A C 1
ATOM 826 O O . GLU A 1 102 ? 14.683 -10.985 -5.860 1.00 98.69 102 GLU A O 1
ATOM 831 N N . ARG A 1 103 ? 14.979 -12.243 -4.028 1.00 98.81 103 ARG A N 1
ATOM 832 C CA . ARG A 1 103 ? 14.822 -13.516 -4.753 1.00 98.81 103 ARG A CA 1
ATOM 833 C C . ARG A 1 103 ? 13.410 -13.698 -5.300 1.00 98.81 103 ARG A C 1
ATOM 835 O O . ARG A 1 103 ? 13.265 -14.178 -6.422 1.00 98.81 103 ARG A O 1
ATOM 842 N N . GLU A 1 104 ? 12.389 -13.346 -4.524 1.00 98.81 104 GLU A N 1
ATOM 843 C CA . GLU A 1 104 ? 10.990 -13.443 -4.948 1.00 98.81 104 GLU A CA 1
ATOM 844 C C . GLU A 1 104 ? 10.693 -12.494 -6.115 1.00 98.81 104 GLU A C 1
ATOM 846 O O . GLU A 1 104 ? 10.121 -12.919 -7.119 1.00 98.81 104 GLU A O 1
ATOM 851 N N . ILE A 1 105 ? 11.168 -11.247 -6.036 1.00 98.75 105 ILE A N 1
ATOM 852 C CA . ILE A 1 105 ? 11.047 -10.257 -7.113 1.00 98.75 105 ILE A CA 1
ATOM 853 C C . ILE A 1 105 ? 11.749 -10.756 -8.380 1.00 98.75 105 ILE A C 1
ATOM 855 O O . ILE A 1 105 ? 11.145 -10.757 -9.453 1.00 98.75 105 ILE A O 1
ATOM 859 N N . ALA A 1 106 ? 12.995 -11.228 -8.272 1.00 98.75 106 ALA A N 1
ATOM 860 C CA . ALA A 1 106 ? 13.740 -11.743 -9.419 1.00 98.75 106 ALA A CA 1
ATOM 861 C C . ALA A 1 106 ? 13.044 -12.951 -10.068 1.00 98.75 106 ALA A C 1
ATOM 863 O O . ALA A 1 106 ? 12.951 -13.025 -11.293 1.00 98.75 106 ALA A O 1
ATOM 864 N N . ALA A 1 107 ? 12.509 -13.872 -9.259 1.00 98.75 107 ALA A N 1
ATOM 865 C CA . ALA A 1 107 ? 11.757 -15.020 -9.753 1.00 98.75 107 ALA A CA 1
ATOM 866 C C . ALA A 1 107 ? 10.447 -14.603 -10.443 1.00 98.75 107 ALA A C 1
ATOM 868 O O . ALA A 1 107 ? 10.119 -15.147 -11.497 1.00 98.75 107 ALA A O 1
ATOM 869 N N . ALA A 1 108 ? 9.719 -13.625 -9.892 1.00 98.75 108 ALA A N 1
ATOM 870 C CA . ALA A 1 108 ? 8.492 -13.100 -10.489 1.00 98.75 108 ALA A CA 1
ATOM 871 C C . ALA A 1 108 ? 8.757 -12.403 -11.834 1.00 98.75 108 ALA A C 1
ATOM 873 O O . ALA A 1 108 ? 8.018 -12.624 -12.793 1.00 98.75 108 ALA A O 1
ATOM 874 N N . ILE A 1 109 ? 9.837 -11.617 -11.926 1.00 98.62 109 ILE A N 1
ATOM 875 C CA . ILE A 1 109 ? 10.274 -10.985 -13.179 1.00 98.62 109 ILE A CA 1
ATOM 876 C C . ILE A 1 109 ? 10.646 -12.056 -14.205 1.00 98.62 109 ILE A C 1
ATOM 878 O O . ILE A 1 109 ? 10.112 -12.041 -15.310 1.00 98.62 109 ILE A O 1
ATOM 882 N N . GLN A 1 110 ? 11.481 -13.031 -13.832 1.00 98.69 110 GLN A N 1
ATOM 883 C CA . GLN A 1 110 ? 11.871 -14.114 -14.735 1.00 98.69 110 GLN A CA 1
ATOM 884 C C . GLN A 1 110 ? 10.653 -14.903 -15.232 1.00 98.69 110 GLN A C 1
ATOM 886 O O . GLN A 1 110 ? 10.562 -15.230 -16.416 1.00 98.69 110 GLN A O 1
ATOM 891 N N . PHE A 1 111 ? 9.708 -15.212 -14.342 1.00 98.62 111 PHE A N 1
ATOM 892 C CA . PHE A 1 111 ? 8.466 -15.877 -14.716 1.00 98.62 111 PHE A CA 1
ATOM 893 C C . PHE A 1 111 ? 7.675 -15.045 -15.733 1.00 98.62 111 PHE A C 1
ATOM 895 O O . PHE A 1 111 ? 7.271 -15.582 -16.761 1.00 98.62 111 PHE A O 1
ATOM 902 N N . ALA A 1 112 ? 7.502 -13.743 -15.496 1.00 98.31 112 ALA A N 1
ATOM 903 C CA . ALA A 1 112 ? 6.789 -12.857 -16.413 1.00 98.31 112 ALA A CA 1
ATOM 904 C C . ALA A 1 112 ? 7.488 -12.730 -17.780 1.00 98.31 112 ALA A C 1
ATOM 906 O O . ALA A 1 112 ? 6.824 -12.792 -18.810 1.00 98.31 112 ALA A O 1
ATOM 907 N N . GLU A 1 113 ? 8.817 -12.605 -17.804 1.00 98.12 113 GLU A N 1
ATOM 908 C CA . GLU A 1 113 ? 9.607 -12.457 -19.036 1.00 98.12 113 GLU A CA 1
ATOM 909 C C . GLU A 1 113 ? 9.661 -13.736 -19.881 1.00 98.12 113 GLU A C 1
ATOM 911 O O . GLU A 1 113 ? 9.752 -13.670 -21.106 1.00 98.12 113 GLU A O 1
ATOM 916 N N . THR A 1 114 ? 9.630 -14.903 -19.232 1.00 98.31 114 THR A N 1
ATOM 917 C CA . THR A 1 114 ? 9.688 -16.210 -19.910 1.00 98.31 114 THR A CA 1
ATOM 918 C C . THR A 1 114 ? 8.316 -16.802 -20.211 1.00 98.31 114 THR A C 1
ATOM 920 O O . THR A 1 114 ? 8.226 -17.785 -20.951 1.00 98.31 114 THR A O 1
ATOM 923 N N . SER A 1 115 ? 7.252 -16.216 -19.662 1.00 98.44 115 SER A N 1
ATOM 924 C CA . SER A 1 115 ? 5.887 -16.630 -19.962 1.00 98.44 115 SER A CA 1
ATOM 925 C C . SER A 1 115 ? 5.560 -16.347 -21.430 1.00 98.44 115 SER A C 1
ATOM 927 O O . SER A 1 115 ? 5.886 -15.272 -21.941 1.00 98.44 115 SER A O 1
ATOM 929 N N . PRO A 1 116 ? 4.918 -17.290 -22.139 1.00 97.25 116 PRO A N 1
ATOM 930 C CA . PRO A 1 116 ? 4.463 -17.034 -23.495 1.00 97.25 116 PRO A CA 1
ATOM 931 C C . PRO A 1 116 ? 3.397 -15.934 -23.491 1.00 97.25 116 PRO A C 1
ATOM 933 O O . PRO A 1 116 ? 2.641 -15.780 -22.531 1.00 97.25 116 PRO A O 1
ATOM 936 N N . PHE A 1 117 ? 3.305 -15.195 -24.595 1.00 96.31 117 PHE A N 1
ATOM 937 C CA . PHE A 1 117 ? 2.121 -14.378 -24.844 1.00 96.31 117 PHE A CA 1
ATOM 938 C C . PHE A 1 117 ? 0.870 -15.272 -24.899 1.00 96.31 117 PHE A C 1
ATOM 940 O O . PHE A 1 117 ? 0.981 -16.420 -25.341 1.00 96.31 117 PHE A O 1
ATOM 947 N N . PRO A 1 118 ? -0.302 -14.761 -24.477 1.00 95.81 118 PRO A N 1
ATOM 948 C CA . PRO A 1 118 ? -1.552 -15.507 -24.580 1.00 95.81 118 PRO A CA 1
ATOM 949 C C . PRO A 1 118 ? -1.875 -15.832 -26.042 1.00 95.81 118 PRO A C 1
ATOM 951 O O . PRO A 1 118 ? -1.490 -15.086 -26.953 1.00 95.81 118 PRO A O 1
ATOM 954 N N . ASP A 1 119 ? -2.598 -16.929 -26.266 1.00 96.81 119 ASP A N 1
ATOM 955 C CA . ASP A 1 119 ? -3.095 -17.257 -27.605 1.00 96.81 119 ASP A CA 1
ATOM 956 C C . ASP A 1 119 ? -4.072 -16.155 -28.066 1.00 96.81 119 ASP A C 1
ATOM 958 O O . ASP A 1 119 ? -4.909 -15.715 -27.272 1.00 96.81 119 ASP A O 1
ATOM 962 N N . PRO A 1 120 ? -4.015 -15.678 -29.324 1.00 96.75 120 PRO A N 1
ATOM 963 C CA . PRO A 1 120 ? -5.012 -14.750 -29.853 1.00 96.75 120 PRO A CA 1
ATOM 964 C C . PRO A 1 120 ? -6.474 -15.169 -29.619 1.00 96.75 120 PRO A C 1
ATOM 966 O O . PRO A 1 120 ? -7.329 -14.293 -29.483 1.00 96.75 120 PRO A O 1
ATOM 969 N N . GLU A 1 121 ? -6.781 -16.470 -29.548 1.00 96.31 121 GLU A N 1
ATOM 970 C CA . GLU A 1 121 ? -8.124 -16.969 -29.225 1.00 96.31 121 GLU A CA 1
ATOM 971 C C . GLU A 1 121 ? -8.569 -16.615 -27.795 1.00 96.31 121 GLU A C 1
ATOM 973 O O . GLU A 1 121 ? -9.763 -16.401 -27.559 1.00 96.31 121 GLU A O 1
ATOM 978 N N . GLU A 1 122 ? -7.632 -16.460 -26.850 1.00 96.19 122 GLU A N 1
ATOM 979 C CA . GLU A 1 122 ? -7.929 -16.068 -25.466 1.00 96.19 122 GLU A CA 1
ATOM 980 C C . GLU A 1 122 ? -8.588 -14.688 -25.378 1.00 96.19 122 GLU A C 1
ATOM 982 O O . GLU A 1 122 ? -9.346 -14.438 -24.438 1.00 96.19 122 GLU A O 1
ATOM 987 N N . LEU A 1 123 ? -8.400 -13.826 -26.387 1.00 95.81 123 LEU A N 1
ATOM 988 C CA . LEU A 1 123 ? -9.073 -12.527 -26.497 1.00 95.81 123 LEU A CA 1
ATOM 989 C C . LEU A 1 123 ? -10.606 -12.638 -26.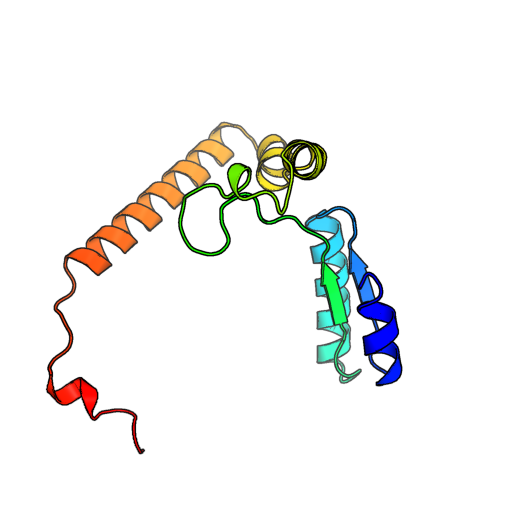420 1.00 95.81 123 LEU A C 1
ATOM 991 O O . LEU A 1 123 ? -11.269 -11.696 -25.988 1.00 95.81 123 LEU A O 1
ATOM 995 N N . TYR A 1 124 ? -11.170 -13.770 -26.849 1.00 95.81 124 TYR A N 1
ATOM 996 C CA . TYR A 1 124 ? -12.616 -14.007 -26.881 1.00 95.81 124 TYR A CA 1
ATOM 997 C C . TYR A 1 124 ? -13.133 -14.789 -25.667 1.00 95.81 124 TYR A C 1
ATOM 999 O O . TYR A 1 124 ? -14.342 -14.993 -25.530 1.00 95.81 124 TYR A O 1
ATOM 1007 N N . THR A 1 125 ? -12.241 -15.228 -24.779 1.00 95.75 125 THR A N 1
ATOM 1008 C CA . THR A 1 125 ? -12.614 -15.920 -23.541 1.00 95.75 125 THR A CA 1
ATOM 1009 C C . THR A 1 125 ? -13.079 -14.924 -22.475 1.00 95.75 125 THR A C 1
ATOM 1011 O O . THR A 1 125 ? -12.798 -13.731 -22.555 1.00 95.75 125 THR A O 1
ATOM 1014 N N . ASN A 1 126 ? -13.818 -15.396 -21.465 1.00 94.06 126 ASN A N 1
ATOM 1015 C CA . ASN A 1 126 ? -14.331 -14.582 -20.347 1.00 94.06 126 ASN A CA 1
ATOM 1016 C C . ASN A 1 126 ? -15.276 -13.422 -20.739 1.00 94.06 126 ASN A C 1
ATOM 1018 O O . ASN A 1 126 ? -15.615 -12.594 -19.894 1.00 94.06 126 ASN A O 1
ATOM 1022 N N . VAL A 1 127 ? -15.734 -13.360 -21.994 1.00 95.44 127 VAL A N 1
ATOM 1023 C CA . VAL A 1 127 ? -16.767 -12.406 -22.439 1.00 95.44 127 VAL A CA 1
ATOM 1024 C C . VAL A 1 127 ? -18.153 -12.847 -21.957 1.00 95.44 127 VAL A C 1
ATOM 1026 O O . VAL A 1 127 ? -18.954 -12.033 -21.500 1.00 95.44 127 VAL A O 1
ATOM 1029 N N . TYR A 1 128 ? -18.412 -14.152 -22.028 1.00 92.94 128 TYR A N 1
ATOM 1030 C CA . TYR A 1 128 ? -19.586 -14.832 -21.486 1.00 92.94 128 TYR A CA 1
ATOM 1031 C C . TYR A 1 128 ? -19.137 -16.111 -20.759 1.00 92.94 128 TYR A C 1
ATOM 1033 O O . TYR A 1 128 ? -17.986 -16.528 -20.915 1.00 92.94 128 TYR A O 1
ATOM 1041 N N . ALA A 1 129 ? -20.031 -16.683 -19.945 1.00 84.19 129 ALA A N 1
ATOM 1042 C CA . ALA A 1 129 ? -19.809 -17.948 -19.239 1.00 84.19 129 ALA A CA 1
ATOM 1043 C C . ALA A 1 129 ? -19.882 -19.165 -20.172 1.00 84.19 129 ALA A C 1
ATOM 1045 O O . ALA A 1 129 ? -20.653 -19.099 -21.158 1.00 84.19 129 ALA A O 1
#